Protein AF-G7J9F1-F1 (afdb_monomer)

Sequence (82 aa):
MRFIHYKGIKSYFICYMQMEKNMTKTLKFIYVMILFLSLFLVAESFFVDIMCKVHEDCPQKSTHKYYCVDDKCFLYYWEGKP

InterPro domains:
  IPR009810 Late nodulin domain [PF07127] (23-73)

Solvent-accessible surface area (backbone atoms only — not comparable to full-atom values): 4807 Å² total; per-residue (Å²): 120,72,69,61,55,56,54,49,55,56,50,54,52,50,53,53,54,50,52,55,58,48,48,57,52,52,52,53,49,51,50,54,50,51,53,51,51,52,52,50,54,51,53,51,61,74,58,56,75,48,66,22,92,44,46,82,65,28,80,74,46,102,89,42,53,33,40,45,53,94,49,23,51,41,80,51,77,81,79,86,70,135

Structure (mmCIF, N/CA/C/O backbone):
data_AF-G7J9F1-F1
#
_entry.id   AF-G7J9F1-F1
#
loop_
_atom_site.group_PDB
_atom_site.id
_atom_site.type_symbol
_atom_site.label_atom_id
_atom_site.label_alt_id
_atom_site.label_comp_id
_atom_site.label_asym_id
_atom_site.label_entity_id
_atom_site.label_seq_id
_atom_site.pdbx_PDB_ins_code
_atom_site.Cartn_x
_atom_site.Cartn_y
_atom_site.Cartn_z
_atom_site.occupancy
_atom_site.B_iso_or_equiv
_atom_site.auth_seq_id
_atom_site.auth_comp_id
_atom_site.auth_asym_id
_atom_site.auth_atom_id
_atom_site.pdbx_PDB_model_num
ATOM 1 N N . MET A 1 1 ? -42.903 0.489 42.370 1.00 50.00 1 MET A N 1
ATOM 2 C CA . MET A 1 1 ? -42.442 1.410 41.299 1.00 50.00 1 MET A CA 1
ATOM 3 C C . MET A 1 1 ? -40.934 1.713 41.282 1.00 50.00 1 MET A C 1
ATOM 5 O O . MET A 1 1 ? -40.407 1.879 40.193 1.00 50.00 1 MET A O 1
ATOM 9 N N . ARG A 1 2 ? -40.196 1.729 42.409 1.00 51.84 2 ARG A N 1
ATOM 10 C CA . ARG A 1 2 ? -38.740 2.039 42.423 1.00 51.84 2 ARG A CA 1
ATOM 11 C C . ARG A 1 2 ? -37.831 1.044 41.668 1.00 51.84 2 ARG A C 1
ATOM 13 O O . ARG A 1 2 ? -36.808 1.445 41.128 1.00 51.84 2 ARG A O 1
ATOM 20 N N . PHE A 1 3 ? -38.219 -0.230 41.572 1.00 50.88 3 PHE A N 1
ATOM 21 C CA . PHE A 1 3 ? -37.419 -1.269 40.900 1.00 50.88 3 PHE A CA 1
ATOM 22 C C . PHE A 1 3 ? -37.334 -1.118 39.373 1.00 50.88 3 PHE A C 1
ATOM 24 O O . PHE A 1 3 ? -36.310 -1.451 38.783 1.00 50.88 3 PHE A O 1
ATOM 31 N N . ILE A 1 4 ? -38.380 -0.586 38.732 1.00 56.72 4 ILE A N 1
ATOM 32 C CA . ILE A 1 4 ? -38.421 -0.388 37.272 1.00 56.72 4 ILE A CA 1
ATOM 33 C C . ILE A 1 4 ? -37.450 0.734 36.875 1.00 56.72 4 ILE A C 1
ATOM 35 O O . ILE A 1 4 ? -36.701 0.605 35.910 1.00 56.72 4 ILE A O 1
ATOM 39 N N . HIS A 1 5 ? -37.389 1.787 37.693 1.00 56.69 5 HIS A N 1
ATOM 40 C CA . HIS A 1 5 ? -36.500 2.928 37.493 1.00 56.69 5 HIS A CA 1
ATOM 41 C C . HIS A 1 5 ? -35.014 2.538 37.618 1.00 56.69 5 HIS A C 1
ATOM 43 O O . HIS A 1 5 ? -34.207 2.898 36.765 1.00 56.69 5 HIS A O 1
ATOM 49 N N . TYR A 1 6 ? -34.652 1.721 38.619 1.00 62.19 6 TYR A N 1
ATOM 50 C CA . TYR A 1 6 ? -33.281 1.203 38.771 1.00 62.19 6 TYR A CA 1
ATOM 51 C C . TYR A 1 6 ? -32.840 0.339 37.575 1.00 62.19 6 TYR A C 1
ATOM 53 O O . TYR A 1 6 ? -31.714 0.467 37.090 1.00 62.19 6 TYR A O 1
ATOM 61 N N . LYS A 1 7 ? -33.733 -0.519 37.063 1.00 62.84 7 LYS A N 1
ATOM 62 C CA . LYS A 1 7 ? -33.446 -1.398 35.916 1.00 62.84 7 LYS A CA 1
ATOM 63 C C . LYS A 1 7 ? -33.238 -0.598 34.621 1.00 62.84 7 LYS A C 1
ATOM 65 O O . LYS A 1 7 ? -32.324 -0.908 33.860 1.00 62.84 7 LYS A O 1
ATOM 70 N N . GLY A 1 8 ? -34.036 0.454 34.416 1.00 65.44 8 GLY A N 1
ATOM 71 C CA . GLY A 1 8 ? -33.923 1.362 33.271 1.00 65.44 8 GLY A CA 1
ATOM 72 C C . GLY A 1 8 ? -32.612 2.154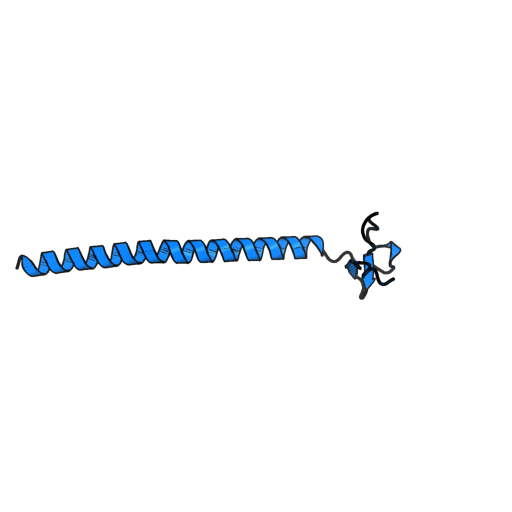 33.252 1.00 65.44 8 GLY A C 1
ATOM 73 O O . GLY A 1 8 ? -31.916 2.152 32.239 1.00 65.44 8 GLY A O 1
ATOM 74 N N . ILE A 1 9 ? -32.217 2.746 34.387 1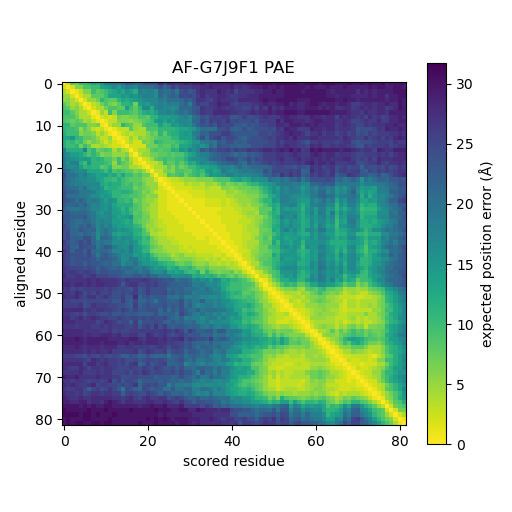.00 68.69 9 ILE A N 1
ATOM 75 C CA . ILE A 1 9 ? -30.954 3.502 34.500 1.00 68.69 9 ILE A CA 1
ATOM 76 C C . ILE A 1 9 ? -29.746 2.598 34.214 1.00 68.69 9 ILE A C 1
ATOM 78 O O . ILE A 1 9 ? -28.840 2.980 33.475 1.00 68.69 9 ILE A O 1
ATOM 82 N N . LYS A 1 10 ? -29.749 1.371 34.750 1.00 67.81 10 LYS A N 1
ATOM 83 C CA . LYS A 1 10 ? -28.662 0.403 34.546 1.00 67.81 10 LYS A CA 1
ATOM 84 C C . LYS A 1 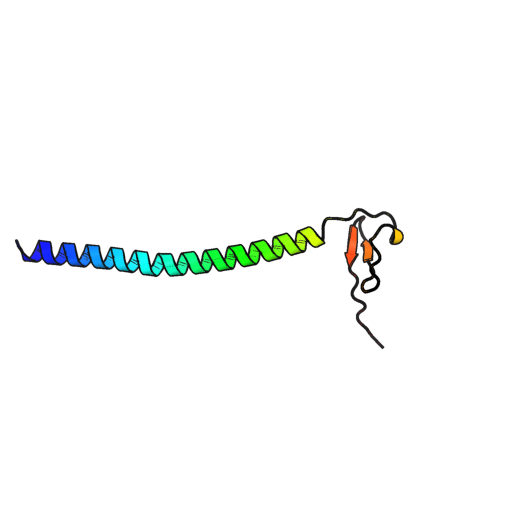10 ? -28.544 -0.027 33.080 1.00 67.81 10 LYS A C 1
ATOM 86 O O . LYS A 1 10 ? -27.435 -0.163 32.576 1.00 67.81 10 LYS A O 1
ATOM 91 N N . SER A 1 11 ? -29.673 -0.193 32.388 1.00 73.12 11 SER A N 1
ATOM 92 C CA . SER A 1 11 ? -29.700 -0.514 30.957 1.00 73.12 11 SER A CA 1
ATOM 93 C C . SER A 1 11 ? -29.141 0.622 30.097 1.00 73.12 11 SER A C 1
ATOM 95 O O . SER A 1 11 ? -28.338 0.369 29.203 1.00 73.12 11 SER A O 1
ATOM 97 N N . TYR A 1 12 ? -29.522 1.870 30.388 1.00 70.12 12 TYR A N 1
ATOM 98 C CA . TYR A 1 12 ? -29.022 3.045 29.669 1.00 70.12 12 TYR A CA 1
ATO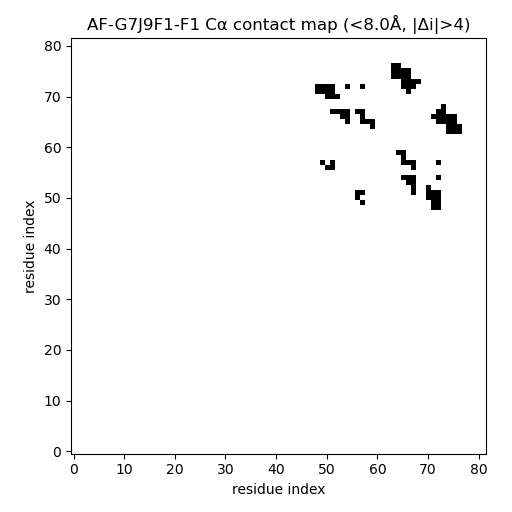M 99 C C . TYR A 1 12 ? -27.500 3.197 29.815 1.00 70.12 12 TYR A C 1
ATOM 101 O O . TYR A 1 12 ? -26.790 3.390 28.829 1.00 70.12 12 TYR A O 1
ATOM 109 N N . PHE A 1 13 ? -26.984 3.006 31.033 1.00 63.34 13 PHE A N 1
ATOM 110 C CA . PHE A 1 13 ? -25.545 3.034 31.309 1.00 63.34 13 PHE A CA 1
ATOM 111 C C . PHE A 1 13 ? -24.764 1.937 30.566 1.00 63.34 13 PHE A C 1
ATOM 113 O O . PHE A 1 13 ? -23.667 2.187 30.073 1.00 63.34 13 PHE A O 1
ATOM 120 N N . ILE A 1 14 ? -25.321 0.726 30.455 1.00 70.50 14 ILE A N 1
ATOM 121 C CA . ILE A 1 14 ? -24.685 -0.378 29.718 1.00 70.50 14 ILE A CA 1
ATOM 122 C C . ILE A 1 14 ? -24.618 -0.071 28.217 1.00 70.50 14 ILE A C 1
ATOM 124 O O . ILE A 1 14 ? -23.569 -0.286 27.610 1.00 70.50 14 I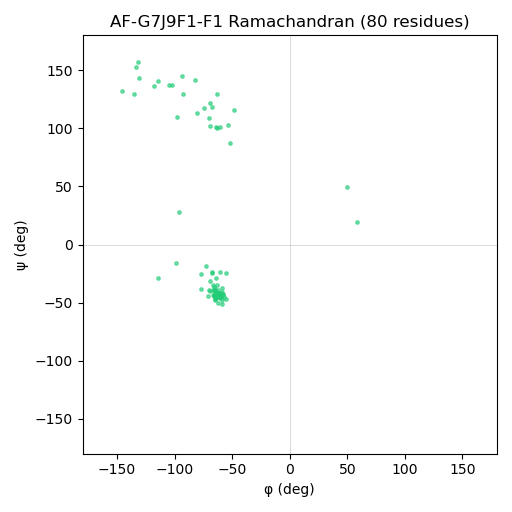LE A O 1
ATOM 128 N N . CYS A 1 15 ? -25.691 0.465 27.625 1.00 66.44 15 CYS A N 1
ATOM 129 C CA . CYS A 1 15 ? -25.677 0.898 26.224 1.00 66.44 15 CYS A CA 1
ATOM 130 C C . CYS A 1 15 ? -24.621 1.982 25.982 1.00 66.44 15 CYS A C 1
ATOM 132 O O . CYS A 1 15 ? -23.844 1.873 25.034 1.00 66.44 15 CYS A O 1
ATOM 134 N N . TYR A 1 16 ? -24.542 2.975 26.870 1.00 65.38 16 TYR A N 1
ATOM 135 C CA . TYR A 1 16 ? -23.554 4.050 26.781 1.00 65.38 16 TYR A CA 1
ATOM 136 C C . TYR A 1 16 ? -22.110 3.508 26.800 1.00 65.38 16 TYR A C 1
ATOM 138 O O . TYR A 1 16 ? -21.320 3.798 25.903 1.00 65.38 16 TYR A O 1
ATOM 146 N N . MET A 1 17 ? -21.798 2.613 27.743 1.00 59.41 17 MET A N 1
ATOM 147 C CA . MET A 1 17 ? -20.470 1.991 27.873 1.00 59.41 17 MET A CA 1
ATOM 148 C C . MET A 1 17 ? -20.120 1.069 26.688 1.00 59.41 17 MET A C 1
ATOM 150 O O . MET A 1 17 ? -18.960 0.988 26.276 1.00 59.41 17 MET A O 1
ATOM 154 N N . GLN A 1 18 ? -21.102 0.361 26.113 1.00 60.50 18 GLN A N 1
ATOM 155 C CA . GLN A 1 18 ? -20.882 -0.465 24.918 1.00 60.50 18 GLN A CA 1
ATOM 156 C C . GLN A 1 18 ? -20.614 0.378 23.668 1.00 60.50 18 GLN A C 1
ATOM 158 O O . GLN A 1 18 ? -19.742 0.020 22.874 1.00 60.50 18 GLN A O 1
ATOM 163 N N . MET A 1 19 ? -21.321 1.496 23.489 1.00 60.06 19 MET A N 1
ATOM 164 C CA . MET A 1 19 ? -21.088 2.405 22.364 1.00 60.06 19 MET A CA 1
ATOM 165 C C . MET A 1 19 ? -19.701 3.046 22.435 1.00 60.06 19 MET A C 1
ATOM 167 O O . MET A 1 19 ? -19.013 3.101 21.420 1.00 60.06 19 MET A O 1
ATOM 171 N N . GLU A 1 20 ? -19.245 3.438 23.624 1.00 61.75 20 GLU A N 1
ATOM 172 C CA . GLU A 1 20 ? -17.907 4.004 23.835 1.00 61.75 20 GLU A CA 1
ATOM 173 C C . GLU A 1 20 ? -16.792 2.979 23.536 1.00 61.75 20 GLU A C 1
ATOM 175 O O . GLU A 1 20 ? -15.833 3.253 22.803 1.00 61.75 20 GLU A O 1
ATOM 180 N N . LYS A 1 21 ? -16.961 1.736 24.005 1.00 62.00 21 LYS A N 1
ATOM 181 C CA . LYS A 1 21 ? -16.019 0.640 23.727 1.00 62.00 21 LYS A CA 1
ATOM 182 C C . LYS A 1 21 ? -15.977 0.256 22.242 1.00 62.00 21 LYS A C 1
ATOM 184 O O . LYS A 1 21 ? -14.911 -0.068 21.722 1.00 62.00 21 LYS A O 1
ATOM 189 N N . ASN A 1 22 ? -17.111 0.299 21.547 1.00 65.00 22 ASN A N 1
ATOM 190 C CA . ASN A 1 22 ? -17.174 -0.017 20.119 1.00 65.00 22 ASN A CA 1
ATOM 191 C C . ASN A 1 22 ? -16.648 1.135 19.249 1.00 65.00 22 ASN A C 1
ATOM 193 O O . ASN A 1 22 ? -15.911 0.876 18.299 1.00 65.00 22 ASN A O 1
ATOM 197 N N . MET A 1 23 ? -16.927 2.393 19.611 1.00 69.50 23 MET A N 1
ATOM 198 C CA . MET A 1 23 ? -16.388 3.591 18.950 1.00 69.50 23 MET A CA 1
ATOM 199 C C . MET A 1 23 ? -14.861 3.575 18.920 1.00 69.50 23 MET A C 1
ATOM 201 O O . MET A 1 23 ? -14.267 3.780 17.868 1.00 69.50 23 MET A O 1
ATOM 205 N N . THR A 1 24 ? -14.207 3.262 20.041 1.00 79.19 24 THR A N 1
ATOM 206 C CA . THR A 1 24 ? -12.734 3.215 20.085 1.00 79.19 24 THR A CA 1
ATOM 207 C C . THR A 1 24 ? -12.145 2.141 19.169 1.00 79.19 24 THR A C 1
ATOM 209 O O . THR A 1 24 ? -11.093 2.358 18.567 1.00 79.19 24 THR A O 1
ATOM 212 N N . LYS A 1 25 ? -12.821 0.997 19.008 1.00 81.00 25 LYS A N 1
ATOM 213 C CA . LYS A 1 25 ? -12.398 -0.064 18.084 1.00 81.00 25 LYS A CA 1
ATOM 214 C C . LYS A 1 25 ? -12.592 0.348 16.623 1.00 81.00 25 LYS A C 1
ATOM 216 O O . LYS A 1 25 ? -11.679 0.167 15.819 1.00 81.00 25 LYS A O 1
ATOM 221 N N . THR A 1 26 ? -13.739 0.940 16.298 1.00 85.75 26 THR A N 1
ATOM 222 C CA . THR A 1 26 ? -14.045 1.433 14.949 1.00 85.75 26 THR A CA 1
ATOM 223 C C . THR A 1 26 ? -13.121 2.583 14.547 1.00 85.75 26 THR A C 1
ATOM 225 O O . THR A 1 26 ? -12.580 2.564 13.448 1.00 85.75 26 THR A O 1
ATOM 228 N N . LEU A 1 27 ? -12.853 3.534 15.447 1.00 85.94 27 LEU A N 1
ATOM 229 C CA . LEU A 1 27 ? -11.923 4.641 15.200 1.00 85.94 27 LEU A CA 1
ATOM 230 C C . LEU A 1 27 ? -10.496 4.144 14.952 1.00 85.94 27 LEU A C 1
ATOM 232 O O . LEU A 1 27 ? -9.845 4.609 14.021 1.00 85.94 27 LEU A O 1
ATOM 236 N N . LYS A 1 28 ? -10.021 3.159 15.728 1.00 86.19 28 LYS A N 1
ATOM 237 C CA . LYS A 1 28 ? -8.713 2.526 15.483 1.00 86.19 28 LYS A CA 1
ATOM 238 C C . LYS A 1 28 ? -8.654 1.842 14.118 1.00 86.19 28 LYS A C 1
ATOM 240 O O . LYS A 1 28 ? -7.649 1.963 13.429 1.00 86.19 28 LYS A O 1
ATOM 245 N N . PHE A 1 29 ? -9.718 1.150 13.718 1.00 89.75 29 PHE A N 1
ATOM 246 C CA . PHE A 1 29 ? -9.789 0.512 12.405 1.00 89.75 29 PHE A CA 1
ATOM 247 C C . PHE A 1 29 ? -9.772 1.540 11.264 1.00 89.75 29 PHE A C 1
ATOM 249 O O . PHE A 1 29 ? -8.965 1.414 10.346 1.00 89.75 29 PHE A O 1
ATOM 256 N N . ILE A 1 30 ? -10.590 2.594 11.361 1.00 93.31 30 ILE A N 1
ATOM 257 C CA . ILE A 1 30 ? -10.613 3.699 10.392 1.00 93.31 30 ILE A CA 1
ATOM 258 C C . ILE A 1 30 ? -9.232 4.354 10.294 1.00 93.31 30 ILE A C 1
ATOM 260 O O . ILE A 1 30 ? -8.756 4.604 9.194 1.00 93.31 30 ILE A O 1
ATOM 264 N N . TYR A 1 31 ? -8.559 4.579 11.424 1.00 94.12 31 TYR A N 1
ATOM 265 C CA . TYR A 1 31 ? -7.218 5.159 11.444 1.00 94.12 31 TYR A CA 1
ATOM 266 C C . TYR A 1 31 ? -6.196 4.304 10.681 1.00 94.12 31 TYR A C 1
ATOM 268 O O . TYR A 1 31 ? -5.447 4.827 9.858 1.00 94.12 31 TYR A O 1
ATOM 276 N N . VAL A 1 32 ? -6.201 2.984 10.895 1.00 94.88 32 VAL A N 1
ATOM 277 C CA . VAL A 1 32 ? -5.332 2.056 10.151 1.00 94.88 32 VAL A CA 1
ATOM 278 C C . VAL A 1 32 ? -5.677 2.054 8.658 1.00 94.88 32 VAL A C 1
ATOM 280 O O . VAL A 1 32 ? -4.767 2.070 7.832 1.00 94.88 32 VAL A O 1
ATOM 283 N N . MET A 1 33 ? -6.964 2.089 8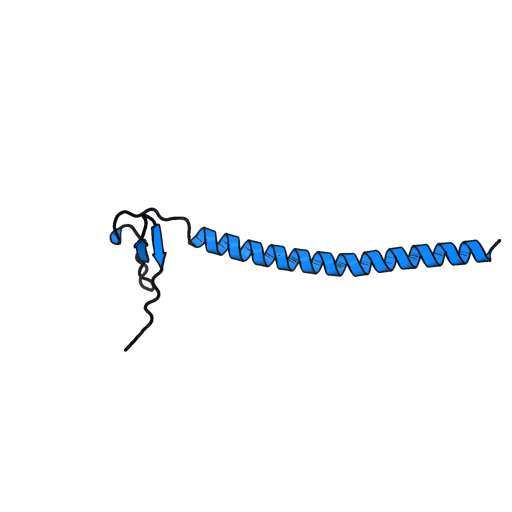.297 1.00 95.44 33 MET A N 1
ATOM 284 C CA . MET A 1 33 ? -7.381 2.181 6.894 1.00 95.44 33 MET A CA 1
ATOM 285 C C . MET A 1 33 ? -6.913 3.477 6.232 1.00 95.44 33 MET A C 1
ATOM 287 O O . MET A 1 33 ? -6.385 3.425 5.127 1.00 95.44 33 MET A O 1
ATOM 291 N N . ILE A 1 34 ? -7.061 4.624 6.901 1.00 95.50 34 ILE A N 1
ATOM 292 C CA . ILE A 1 34 ? -6.592 5.915 6.383 1.00 95.50 34 ILE A CA 1
ATOM 293 C C . ILE A 1 34 ? -5.078 5.876 6.179 1.00 95.50 34 ILE A C 1
ATOM 295 O O . ILE A 1 34 ? -4.618 6.250 5.107 1.00 95.50 34 ILE A O 1
ATOM 299 N N . LEU A 1 35 ? -4.313 5.373 7.154 1.00 93.75 35 LEU A N 1
ATOM 300 C CA . LEU A 1 35 ? -2.859 5.234 7.021 1.00 93.75 35 LEU A CA 1
ATOM 301 C C . LEU A 1 35 ? -2.468 4.378 5.816 1.00 93.75 35 LEU A C 1
ATOM 303 O O . LEU A 1 35 ? -1.577 4.757 5.057 1.00 93.75 35 LEU A O 1
ATOM 307 N N . PHE A 1 36 ? -3.139 3.243 5.628 1.00 93.56 36 PHE A N 1
ATOM 308 C CA . PHE A 1 36 ? -2.889 2.373 4.488 1.00 93.56 36 PHE A CA 1
ATOM 309 C C . PHE A 1 36 ? -3.199 3.099 3.176 1.00 93.56 36 PHE A C 1
ATOM 311 O O . PHE A 1 36 ? -2.334 3.190 2.314 1.00 93.56 36 PHE A O 1
ATOM 318 N N . LEU A 1 37 ? -4.379 3.713 3.056 1.00 93.00 37 LEU A N 1
ATOM 319 C CA . LEU A 1 37 ? -4.759 4.476 1.865 1.00 93.00 37 LEU A CA 1
ATOM 320 C C . LEU A 1 37 ? -3.777 5.620 1.579 1.00 93.00 37 LEU A C 1
ATOM 322 O O . LEU A 1 37 ? -3.362 5.781 0.436 1.00 93.00 37 LEU A O 1
ATOM 326 N N . SER A 1 38 ? -3.341 6.369 2.595 1.00 91.25 38 SER A N 1
ATOM 327 C CA . SER A 1 38 ? -2.338 7.429 2.436 1.00 91.25 38 SER A CA 1
ATOM 328 C C . SER A 1 38 ? -1.011 6.899 1.891 1.00 91.25 38 SER A C 1
ATOM 330 O O . SER A 1 38 ? -0.434 7.527 1.010 1.00 91.25 38 SER A O 1
ATOM 332 N N . LEU A 1 39 ? -0.538 5.742 2.363 1.00 88.06 39 LEU A N 1
ATOM 333 C CA . LEU A 1 39 ? 0.675 5.113 1.832 1.00 88.06 39 LEU A CA 1
ATOM 334 C C . LEU A 1 39 ? 0.505 4.686 0.367 1.00 88.06 39 LEU A C 1
ATOM 336 O O . LEU A 1 39 ? 1.423 4.888 -0.426 1.00 88.06 39 LEU A O 1
ATOM 340 N N . PHE A 1 40 ? -0.662 4.152 -0.006 1.00 85.31 40 PHE A N 1
ATOM 341 C CA . PHE A 1 40 ? -0.972 3.800 -1.397 1.00 85.31 40 PHE A CA 1
ATOM 342 C C . PHE A 1 40 ? -1.013 5.027 -2.309 1.00 85.31 40 PHE A C 1
ATOM 344 O O . PHE A 1 40 ? -0.379 5.023 -3.359 1.00 85.31 40 PHE A O 1
ATOM 351 N N . LEU A 1 41 ? -1.683 6.098 -1.881 1.00 81.38 41 LEU A N 1
ATOM 352 C CA . LEU A 1 41 ? -1.724 7.376 -2.600 1.00 81.38 41 LEU A CA 1
ATOM 353 C C . LEU A 1 41 ? -0.323 7.968 -2.797 1.00 81.38 41 LEU A C 1
ATOM 355 O O . LEU A 1 41 ? -0.006 8.469 -3.872 1.00 81.38 41 LEU A O 1
ATOM 359 N N . VAL A 1 42 ? 0.533 7.889 -1.775 1.00 75.44 42 VAL A N 1
ATOM 360 C CA . VAL A 1 42 ? 1.927 8.334 -1.881 1.00 75.44 42 VAL A CA 1
ATOM 361 C C . VAL A 1 42 ? 2.692 7.475 -2.886 1.00 75.44 42 VAL A C 1
ATOM 363 O O . VAL A 1 42 ? 3.384 8.033 -3.735 1.00 75.44 42 VAL A O 1
ATOM 366 N N . ALA A 1 43 ? 2.542 6.149 -2.847 1.00 71.19 43 ALA A N 1
ATOM 367 C CA . ALA A 1 43 ? 3.168 5.260 -3.821 1.00 71.19 43 ALA A CA 1
ATOM 368 C C . ALA A 1 43 ? 2.728 5.600 -5.253 1.00 71.19 43 ALA A C 1
ATOM 370 O O . ALA A 1 43 ? 3.587 5.854 -6.091 1.00 71.19 43 ALA A O 1
ATOM 371 N N . GLU A 1 44 ? 1.424 5.712 -5.519 1.00 64.81 44 GLU A N 1
ATOM 372 C CA . GLU A 1 44 ? 0.916 6.123 -6.836 1.00 64.81 44 GLU A CA 1
ATOM 373 C C . GLU A 1 44 ? 1.428 7.504 -7.260 1.00 64.81 44 GLU A C 1
ATOM 375 O O . GLU A 1 44 ? 1.779 7.691 -8.420 1.00 64.81 44 GLU A O 1
ATOM 380 N N . SER A 1 45 ? 1.566 8.459 -6.333 1.00 60.12 45 SER A N 1
ATOM 381 C CA . SER A 1 45 ? 2.131 9.779 -6.646 1.00 60.12 45 SER A CA 1
ATOM 382 C C . SER A 1 45 ? 3.627 9.748 -7.006 1.00 60.12 45 SER A C 1
ATOM 384 O O . SER A 1 45 ? 4.112 10.620 -7.724 1.00 60.12 45 SER A O 1
ATOM 386 N N . PHE A 1 46 ? 4.381 8.742 -6.551 1.00 58.44 46 PHE A N 1
ATOM 387 C CA . PHE A 1 46 ? 5.752 8.517 -7.027 1.00 58.44 46 PHE A CA 1
ATOM 388 C C . PHE A 1 46 ? 5.781 7.869 -8.414 1.00 58.44 46 PHE A C 1
ATOM 390 O O . PHE A 1 46 ? 6.747 8.061 -9.151 1.00 58.44 46 PHE A O 1
ATOM 397 N N . PHE A 1 47 ? 4.720 7.147 -8.771 1.00 57.78 47 PHE A N 1
ATOM 398 C CA . PHE A 1 47 ? 4.474 6.604 -10.103 1.00 57.78 47 PHE A CA 1
ATOM 399 C C . PHE A 1 47 ? 3.568 7.518 -10.936 1.00 57.78 47 PHE A C 1
ATOM 401 O O . PHE A 1 47 ? 2.855 7.016 -11.801 1.00 57.78 47 PHE A O 1
ATOM 408 N N . VAL A 1 48 ? 3.565 8.841 -10.694 1.00 57.28 48 VAL A N 1
ATOM 409 C CA . VAL A 1 48 ? 2.959 9.794 -11.639 1.00 57.28 48 VAL A CA 1
ATOM 410 C C . VAL A 1 48 ? 3.511 9.429 -13.002 1.00 57.28 48 VAL A C 1
ATOM 412 O O . VAL A 1 48 ? 4.726 9.467 -13.170 1.00 57.28 48 VAL A O 1
ATOM 415 N N . ASP A 1 49 ? 2.620 8.993 -13.897 1.00 63.34 49 ASP A N 1
ATOM 416 C CA . ASP A 1 49 ? 2.915 8.483 -15.232 1.00 63.34 49 ASP A CA 1
ATOM 417 C C . ASP A 1 49 ? 3.797 9.493 -15.968 1.00 63.34 49 ASP A C 1
ATOM 419 O O . ASP A 1 49 ? 3.310 10.402 -16.647 1.00 63.34 49 ASP A O 1
ATOM 423 N N . ILE A 1 50 ? 5.115 9.378 -15.793 1.00 71.19 50 ILE A N 1
ATOM 424 C CA . ILE A 1 50 ? 6.068 10.147 -16.571 1.00 71.19 50 ILE A CA 1
ATOM 425 C C . ILE A 1 50 ? 5.938 9.555 -17.958 1.00 71.19 50 ILE A C 1
ATOM 427 O O . ILE A 1 50 ? 6.407 8.441 -18.213 1.00 71.19 50 ILE A O 1
ATOM 431 N N . MET A 1 51 ? 5.225 10.287 -18.809 1.00 75.62 51 MET A N 1
ATOM 432 C CA . MET A 1 51 ? 5.095 9.910 -20.195 1.00 75.62 51 MET A CA 1
ATOM 433 C C . MET A 1 51 ? 6.464 9.946 -20.845 1.00 75.62 51 MET A C 1
ATOM 435 O O . MET A 1 51 ? 7.194 10.933 -20.741 1.00 75.62 51 MET A O 1
ATOM 439 N N . CYS A 1 52 ? 6.795 8.863 -21.521 1.00 79.88 52 CYS A N 1
ATOM 440 C CA . CYS A 1 52 ? 8.050 8.700 -22.228 1.00 79.88 52 CYS A CA 1
ATOM 441 C C . CYS A 1 52 ? 7.762 8.148 -23.619 1.00 79.88 52 CYS A C 1
ATOM 443 O O . CYS A 1 52 ? 6.762 7.471 -23.830 1.00 79.88 52 CYS A O 1
ATOM 445 N N . LYS A 1 53 ? 8.636 8.436 -24.576 1.00 81.81 53 LYS A N 1
ATOM 446 C CA . LYS A 1 53 ? 8.645 7.793 -25.899 1.00 81.81 53 LYS A CA 1
ATOM 447 C C . LYS A 1 53 ? 9.906 6.964 -26.088 1.00 81.81 53 LYS A C 1
ATOM 449 O O . LYS A 1 53 ? 9.904 5.978 -26.819 1.00 81.81 53 LYS A O 1
ATOM 454 N N . VAL A 1 54 ? 10.986 7.368 -25.425 1.00 79.75 54 VAL A N 1
ATOM 455 C CA . VAL A 1 54 ? 12.268 6.666 -25.392 1.00 79.75 54 VAL A CA 1
ATOM 456 C C . VAL A 1 54 ? 12.762 6.538 -23.952 1.00 79.75 54 VAL A C 1
ATOM 458 O O . VAL A 1 54 ? 12.371 7.300 -23.073 1.00 79.75 54 VAL A O 1
ATOM 461 N N . HIS A 1 55 ? 13.634 5.565 -23.676 1.00 78.44 55 HIS A N 1
ATOM 462 C CA . HIS A 1 55 ? 14.137 5.325 -22.314 1.00 78.44 55 HIS A CA 1
ATOM 463 C C . HIS A 1 55 ? 14.903 6.526 -21.715 1.00 78.44 55 HIS A C 1
ATOM 465 O O . HIS A 1 55 ? 14.967 6.656 -20.496 1.00 78.44 55 HIS A O 1
ATOM 471 N N . GLU A 1 56 ? 15.454 7.403 -22.560 1.00 80.38 56 GLU A N 1
ATOM 472 C CA . GLU A 1 56 ? 16.147 8.647 -22.181 1.00 80.38 56 GLU A CA 1
ATOM 473 C C . GLU A 1 56 ? 15.200 9.699 -21.573 1.00 80.38 56 GLU A C 1
ATOM 475 O O . GLU A 1 56 ? 15.644 10.546 -20.803 1.00 80.38 56 GLU A O 1
ATOM 480 N N . ASP A 1 57 ? 13.896 9.630 -21.877 1.00 77.12 57 ASP A N 1
ATOM 481 C CA . ASP A 1 57 ? 12.897 10.575 -21.355 1.00 77.12 57 ASP A CA 1
ATOM 482 C C . ASP A 1 57 ? 12.611 10.342 -19.863 1.00 77.12 57 ASP A C 1
ATOM 484 O O . ASP A 1 57 ? 12.066 11.204 -19.170 1.00 77.12 57 ASP A O 1
ATOM 488 N N . CYS A 1 58 ? 12.970 9.163 -19.354 1.00 78.81 58 CYS A N 1
ATOM 489 C CA . CYS A 1 58 ? 12.772 8.816 -17.962 1.00 78.81 58 CYS A CA 1
ATOM 490 C C . CYS A 1 58 ? 13.894 9.385 -17.086 1.00 78.81 58 CYS A C 1
ATOM 492 O O . CYS A 1 58 ? 15.065 9.339 -17.467 1.00 78.81 58 CYS A O 1
ATOM 494 N N . PRO A 1 59 ? 13.582 9.863 -15.867 1.00 74.06 59 PRO A N 1
ATOM 495 C CA . PRO A 1 59 ? 14.581 10.440 -14.980 1.00 74.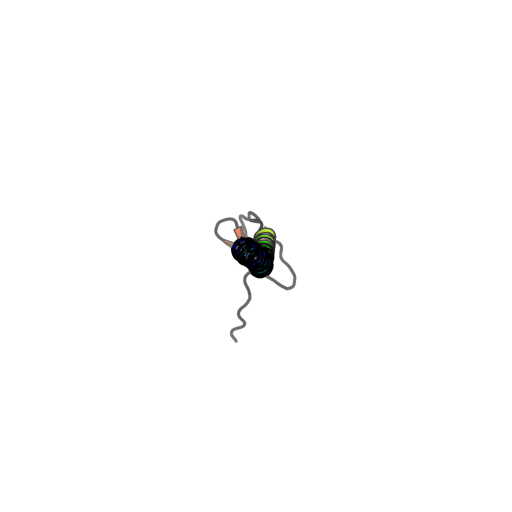06 59 PRO A CA 1
ATOM 496 C C . PRO A 1 59 ? 15.604 9.380 -14.566 1.00 74.06 59 PRO A C 1
ATOM 498 O O . PRO A 1 59 ? 15.358 8.575 -13.671 1.00 74.06 59 PRO A O 1
ATOM 501 N N . GLN A 1 60 ? 16.781 9.389 -15.188 1.00 70.88 60 GLN A N 1
ATOM 502 C CA . GLN A 1 60 ? 17.884 8.530 -14.776 1.00 70.88 60 GLN A CA 1
ATOM 503 C C . GLN A 1 60 ? 18.415 9.014 -13.427 1.00 70.88 60 GLN A C 1
ATOM 505 O O . GLN A 1 60 ? 19.046 10.065 -13.318 1.00 70.88 60 GLN A O 1
ATOM 510 N N . LYS A 1 61 ? 18.154 8.242 -12.370 1.00 68.19 61 LYS A N 1
ATOM 511 C CA . LYS A 1 61 ? 18.798 8.451 -11.072 1.00 68.19 61 LYS A CA 1
ATOM 512 C C . LYS A 1 61 ? 20.026 7.554 -10.992 1.00 68.19 61 LYS A C 1
ATOM 514 O O . LYS A 1 61 ? 20.008 6.425 -11.464 1.00 68.19 61 LYS A O 1
ATOM 519 N N . SER A 1 62 ? 21.083 8.024 -10.335 1.00 64.19 62 SER A N 1
ATOM 520 C CA . SER A 1 62 ? 22.335 7.266 -10.168 1.00 64.19 62 SER A CA 1
ATOM 521 C C . SER A 1 62 ? 22.142 5.885 -9.528 1.00 64.19 62 SER A C 1
ATOM 523 O O . SER A 1 62 ? 22.949 4.987 -9.741 1.00 64.19 62 SER A O 1
ATOM 525 N N . THR A 1 63 ? 21.066 5.709 -8.759 1.00 67.50 63 THR A N 1
ATOM 526 C CA . THR A 1 63 ? 20.729 4.472 -8.050 1.00 67.50 63 THR A CA 1
ATOM 527 C C . THR A 1 63 ? 19.706 3.593 -8.764 1.00 67.50 63 THR A C 1
ATOM 529 O O . THR A 1 63 ? 19.582 2.426 -8.407 1.00 67.50 63 THR A O 1
ATOM 532 N N . HIS A 1 64 ? 18.969 4.115 -9.750 1.00 68.06 64 HIS A N 1
ATOM 533 C CA . HIS A 1 64 ? 17.880 3.381 -10.390 1.00 68.06 64 HIS A CA 1
ATOM 534 C C . HIS A 1 64 ? 17.766 3.725 -11.873 1.00 68.06 64 HIS A C 1
ATOM 536 O O . HIS A 1 64 ? 17.706 4.898 -12.249 1.00 68.06 64 HIS A O 1
ATOM 542 N N . LYS A 1 65 ? 17.668 2.690 -12.710 1.00 73.44 65 LYS A N 1
ATOM 543 C CA . LYS A 1 65 ? 17.362 2.858 -14.130 1.00 73.44 65 LYS A CA 1
ATOM 544 C C . LYS A 1 65 ? 15.860 2.746 -14.339 1.00 73.44 65 LYS A C 1
ATOM 546 O O . LYS A 1 65 ? 15.229 1.793 -13.884 1.00 73.44 65 LYS A O 1
ATOM 551 N N . TYR A 1 66 ? 15.319 3.730 -15.039 1.00 76.25 66 TYR A N 1
ATOM 552 C CA . TYR A 1 66 ? 13.935 3.741 -15.475 1.00 76.25 66 TYR A CA 1
ATOM 553 C C . TYR A 1 66 ? 13.899 3.424 -16.966 1.00 76.25 66 TYR A C 1
ATOM 555 O O . TYR A 1 66 ? 14.721 3.940 -17.722 1.00 76.25 66 TYR A O 1
ATOM 563 N N . TYR A 1 67 ? 12.959 2.582 -17.379 1.00 78.19 67 TYR A N 1
ATOM 564 C CA . TYR A 1 67 ? 12.735 2.252 -18.781 1.00 78.19 67 TYR A CA 1
ATO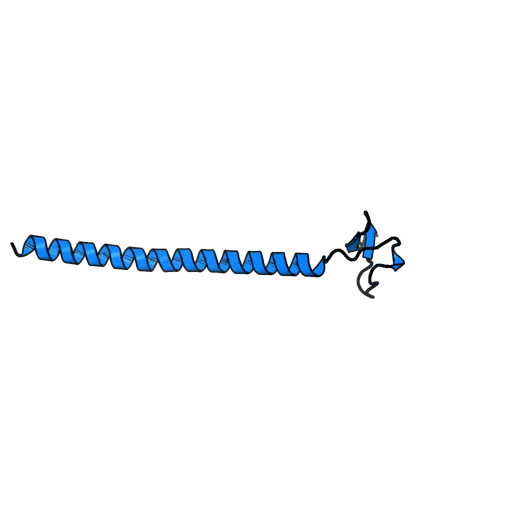M 565 C C . TYR A 1 67 ? 11.342 2.688 -19.187 1.00 78.19 67 TYR A C 1
ATOM 567 O O . TYR A 1 67 ? 10.373 2.447 -18.472 1.00 78.19 67 TYR A O 1
ATOM 575 N N . CYS A 1 68 ? 11.257 3.286 -20.368 1.00 80.25 68 CYS A N 1
ATOM 576 C CA . CYS A 1 68 ? 9.987 3.486 -21.035 1.00 80.25 68 CYS A CA 1
ATOM 577 C C . CYS A 1 68 ? 9.357 2.161 -21.492 1.00 80.25 68 CYS A C 1
ATOM 579 O O . CYS A 1 68 ? 9.957 1.456 -22.305 1.00 80.25 68 CYS A O 1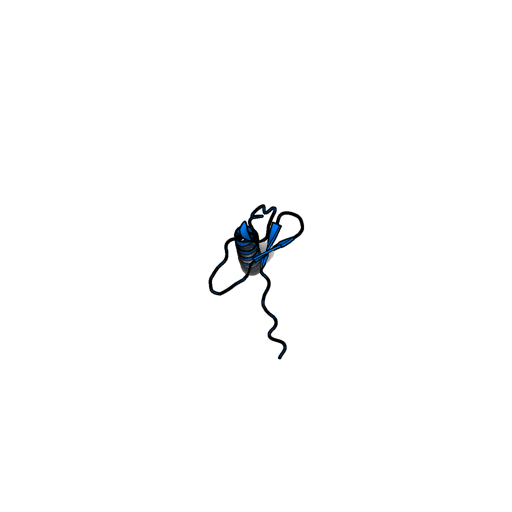
ATOM 581 N N . VAL A 1 69 ? 8.171 1.838 -20.977 1.00 82.25 69 VAL A N 1
ATOM 582 C CA . VAL A 1 69 ? 7.320 0.719 -21.410 1.00 82.25 69 VAL A CA 1
ATOM 583 C C . VAL A 1 69 ? 5.892 1.248 -21.501 1.00 82.25 69 VAL A C 1
ATOM 585 O O . VAL A 1 69 ? 5.431 1.892 -20.565 1.00 82.25 69 VAL A O 1
ATOM 588 N N . ASP A 1 70 ? 5.209 1.011 -22.621 1.00 82.12 70 ASP A N 1
ATOM 589 C CA . ASP A 1 70 ? 3.831 1.476 -22.862 1.00 82.12 70 ASP A CA 1
ATOM 590 C C . ASP A 1 70 ? 3.627 2.971 -22.553 1.00 82.12 70 ASP A C 1
ATOM 592 O O . ASP A 1 70 ? 2.724 3.365 -21.814 1.00 82.12 70 ASP A O 1
ATOM 596 N N . ASP A 1 71 ? 4.528 3.796 -23.094 1.00 83.38 71 ASP A N 1
ATOM 597 C CA . ASP A 1 71 ? 4.585 5.249 -22.909 1.00 83.38 71 ASP A CA 1
ATOM 598 C C . ASP A 1 71 ? 4.729 5.713 -21.447 1.00 83.38 71 ASP A C 1
ATOM 600 O O . ASP A 1 71 ? 4.445 6.868 -21.131 1.00 83.38 71 ASP A O 1
ATOM 604 N N . LYS A 1 72 ? 5.179 4.836 -20.539 1.00 81.81 72 LYS A N 1
ATOM 605 C CA . LYS A 1 72 ? 5.339 5.118 -19.104 1.00 81.81 72 LYS A CA 1
ATOM 606 C C . LYS A 1 72 ? 6.707 4.692 -18.582 1.00 81.81 72 LYS A C 1
ATOM 608 O O . LYS A 1 72 ? 7.259 3.662 -18.969 1.00 81.81 72 LYS A O 1
ATOM 613 N N . CYS A 1 73 ? 7.264 5.472 -17.662 1.00 79.94 73 CYS A N 1
ATOM 614 C CA . CYS A 1 73 ? 8.536 5.145 -17.023 1.00 79.94 73 CYS A CA 1
ATOM 615 C C . CYS A 1 73 ? 8.374 4.127 -15.889 1.00 79.94 73 CYS A C 1
ATOM 617 O O . CYS A 1 73 ? 7.859 4.454 -14.819 1.00 79.94 73 CYS A O 1
ATOM 619 N N . PHE A 1 74 ? 8.914 2.924 -16.073 1.00 77.69 74 PHE A N 1
ATOM 620 C CA . PHE A 1 74 ? 8.963 1.886 -15.044 1.00 77.69 74 PHE A CA 1
ATOM 621 C C . PHE A 1 74 ? 10.346 1.784 -14.407 1.00 77.69 74 PHE A C 1
ATOM 623 O O . PHE A 1 74 ? 11.371 1.802 -15.088 1.00 77.69 74 PHE A O 1
ATOM 630 N N . LEU A 1 75 ? 10.369 1.642 -13.082 1.00 75.31 75 LEU A N 1
ATOM 631 C CA . LEU A 1 75 ? 11.579 1.381 -12.311 1.00 75.31 75 LEU A CA 1
ATOM 632 C C . LEU A 1 75 ? 12.006 -0.080 -12.504 1.00 75.31 75 LEU A C 1
ATOM 634 O O . LEU A 1 75 ? 11.281 -0.987 -12.097 1.00 75.31 75 LEU A O 1
ATOM 638 N N . TYR A 1 76 ? 13.187 -0.318 -13.070 1.00 67.69 76 TYR A N 1
ATOM 639 C CA . TYR A 1 76 ? 13.768 -1.660 -13.107 1.00 67.69 76 TYR A CA 1
ATOM 640 C C . TYR A 1 76 ? 14.775 -1.790 -11.966 1.00 67.69 76 TYR A C 1
ATOM 642 O O . TYR A 1 76 ? 15.847 -1.176 -11.982 1.00 67.69 76 TYR A O 1
ATOM 650 N N . TYR A 1 77 ? 14.434 -2.594 -10.960 1.00 57.50 77 TYR A N 1
ATOM 651 C CA . TYR A 1 77 ? 15.437 -3.103 -10.036 1.00 57.50 77 TYR A CA 1
ATOM 652 C C . TYR A 1 77 ? 16.299 -4.087 -10.823 1.00 57.50 77 TYR A C 1
ATOM 654 O O . TYR A 1 77 ? 15.784 -5.048 -11.389 1.00 57.50 77 TYR A O 1
ATOM 662 N N . TRP A 1 78 ? 17.607 -3.844 -10.892 1.00 52.69 78 TRP A N 1
ATOM 663 C CA . TRP A 1 78 ? 18.526 -4.893 -11.309 1.00 52.69 78 TRP A CA 1
ATOM 664 C C . TRP A 1 78 ? 18.409 -5.989 -10.250 1.00 52.69 78 TRP A C 1
ATOM 666 O O . TRP A 1 78 ? 18.971 -5.855 -9.163 1.00 52.69 78 TRP A O 1
ATOM 676 N N . GLU A 1 79 ? 17.654 -7.054 -10.527 1.00 43.38 79 GLU A N 1
ATOM 677 C CA . GLU A 1 79 ? 17.940 -8.322 -9.873 1.00 43.38 79 GLU A CA 1
ATOM 678 C C . GLU A 1 79 ? 19.363 -8.662 -10.293 1.00 43.38 79 GLU A C 1
ATOM 680 O O . GLU A 1 79 ? 19.620 -9.071 -11.425 1.00 43.38 79 GLU A O 1
ATOM 685 N N . GLY A 1 80 ? 20.306 -8.400 -9.390 1.00 54.69 80 GLY A N 1
ATOM 686 C CA . GLY A 1 80 ? 21.633 -8.966 -9.483 1.00 54.69 80 GLY A CA 1
ATOM 687 C C . GLY A 1 80 ? 21.472 -10.475 -9.602 1.00 54.69 80 GLY A C 1
ATOM 688 O O . GLY A 1 80 ? 21.183 -11.159 -8.621 1.00 54.69 80 GLY A O 1
ATOM 689 N N . LYS A 1 81 ? 21.633 -10.986 -10.816 1.00 35.69 81 LYS A N 1
ATOM 690 C CA . LYS A 1 81 ? 21.992 -12.372 -11.063 1.00 35.69 81 LYS A CA 1
ATOM 691 C C . LYS A 1 81 ? 23.380 -12.375 -11.702 1.00 35.69 81 LYS A C 1
ATOM 693 O O . LYS A 1 81 ? 23.681 -11.442 -12.443 1.00 35.69 81 LYS A O 1
ATOM 698 N N . PRO A 1 82 ? 24.205 -13.350 -11.291 1.00 45.38 82 PRO A N 1
ATOM 699 C CA . PRO A 1 82 ? 25.664 -13.268 -11.235 1.00 45.38 82 PRO A CA 1
ATOM 700 C C . PRO A 1 82 ? 26.336 -13.031 -12.584 1.00 45.38 82 PRO A C 1
ATOM 702 O O . PRO A 1 82 ? 25.797 -13.511 -13.607 1.00 45.38 82 PRO A O 1
#

Secondary structure (DSSP, 8-state):
-HHHHHHHHHHHHHHHHHHHHHHHHHHHHHHHHHHHHHHHHHHHHHT---B-SSGGGS--BTTBEEEEETTEEEEE------

Radius of gyration: 27.76 Å; Cα contacts (8 Å, |Δi|>4): 49; chains: 1; bounding box: 68×24×68 Å

Foldseek 3Di:
DVVVVVVVVVVVVVVVVVVVVVVVVVVVVVVVVVVVVVVVVVVVVVQPFQFDPAQVSDDDDPQWRWGDDPRGTDTDDPPDDD

Organism: Medicago truncatula (NCBI:txid3880)

pLDDT: mean 71.95, std 13.35, range [35.69, 95.5]

Mean predicted aligned error: 16.25 Å